Protein AF-A0A3E1NQJ0-F1 (afdb_monomer)

Radius of gyration: 24.76 Å; Cα contacts (8 Å, |Δi|>4): 27; chains: 1; bounding box: 59×54×62 Å

pLDDT: mean 77.78, std 12.23, range [44.41, 93.25]

Foldseek 3Di:
DVVVVVVVVVVVVVVVVPPDDDDDDQDLVVLLVVLVPDDPVRLVVLLVVLVVVVVVLVPDDCPPPDPVVVVVSVRVNVNSVSNNCSSVVPDDDCDVVNVVVVVVVVVVVD

Mean predicted aligned error: 13.76 Å

Sequence (110 aa):
MKQKIFLPFLALFLCCASLTVQAARVDTKAIEAKVAGMTQEEKQARSEEIKARIEAIKSMDKSQLTSEERSALKYEVKSMKKEAKAIGGGGIYISLAGILIIILVLILIL

Nearest PDB structures (foldseek):
  3jag-assembly1_h  TM=6.215E-01  e=4.176E+00  Oryctolagus cuniculus
  7zx8-assembly1_c  TM=5.200E-01  e=1.690E+00  Homo sapiens
  5xy3-assembly1_h  TM=6.598E-01  e=5.316E+00  Trichomonas vaginalis
  8iuh-assembly1_4  TM=4.832E-01  e=2.285E+00  Homo sapiens

Structure (mmCIF, N/CA/C/O backbone):
data_AF-A0A3E1NQJ0-F1
#
_entry.id   AF-A0A3E1NQJ0-F1
#
loop_
_atom_site.group_PDB
_atom_site.id
_atom_site.type_symbol
_atom_site.label_atom_id
_atom_site.label_alt_id
_atom_site.label_comp_id
_atom_site.label_asym_id
_atom_site.label_entity_id
_atom_site.label_seq_id
_atom_site.pdbx_PDB_ins_code
_atom_site.Cartn_x
_atom_site.Cartn_y
_atom_site.Cartn_z
_atom_site.occupancy
_atom_site.B_iso_or_equiv
_atom_site.auth_seq_id
_atom_site.auth_comp_id
_atom_site.auth_asym_id
_atom_site.auth_atom_id
_atom_site.pdbx_PDB_model_num
ATOM 1 N N . MET A 1 1 ? 30.165 37.797 -35.593 1.00 49.84 1 MET A N 1
ATOM 2 C CA . MET A 1 1 ? 28.791 38.117 -35.122 1.00 49.84 1 MET A CA 1
ATOM 3 C C . MET A 1 1 ? 27.918 36.890 -34.803 1.00 49.84 1 MET A C 1
ATOM 5 O O . MET A 1 1 ? 26.949 37.051 -34.079 1.00 49.84 1 MET A O 1
ATOM 9 N N . LYS A 1 2 ? 28.270 35.666 -35.240 1.00 52.22 2 LYS A N 1
ATOM 10 C CA . LYS A 1 2 ? 27.476 34.433 -35.016 1.00 52.22 2 LYS A CA 1
ATOM 11 C C . LYS A 1 2 ? 27.376 33.975 -33.545 1.00 52.22 2 LYS A C 1
ATOM 13 O O . LYS A 1 2 ? 26.412 33.331 -33.163 1.00 52.22 2 LYS A O 1
ATOM 18 N N . GLN A 1 3 ? 28.337 34.371 -32.709 1.00 57.94 3 GLN A N 1
ATOM 19 C CA . GLN A 1 3 ? 28.403 34.014 -31.282 1.00 57.94 3 GLN A CA 1
ATOM 20 C C . GLN A 1 3 ? 27.356 34.751 -30.421 1.00 57.94 3 GLN A C 1
ATOM 22 O O . GLN A 1 3 ? 26.911 34.229 -29.407 1.00 57.94 3 GLN A O 1
ATOM 27 N N . LYS A 1 4 ? 26.909 35.946 -30.841 1.00 57.97 4 LYS A N 1
ATOM 28 C CA . LYS A 1 4 ? 25.951 36.765 -30.071 1.00 57.97 4 LYS A CA 1
ATOM 29 C C . LYS A 1 4 ? 24.503 36.266 -30.184 1.00 57.97 4 LYS A C 1
ATOM 31 O O . LYS A 1 4 ? 23.709 36.535 -29.295 1.00 57.97 4 LYS A O 1
ATOM 36 N N . ILE A 1 5 ? 24.185 35.515 -31.244 1.00 65.62 5 ILE A N 1
ATOM 37 C CA . ILE A 1 5 ? 22.875 34.865 -31.451 1.00 65.62 5 ILE A CA 1
ATOM 38 C C . ILE A 1 5 ? 22.810 33.520 -30.707 1.00 65.62 5 ILE A C 1
ATOM 40 O O . ILE A 1 5 ? 21.742 33.091 -30.285 1.00 65.62 5 ILE A O 1
ATOM 44 N N . PHE A 1 6 ? 23.961 32.880 -30.482 1.00 65.00 6 PHE A N 1
ATOM 45 C CA . PHE A 1 6 ? 24.049 31.619 -29.743 1.00 65.00 6 PHE A CA 1
ATOM 46 C C . PHE A 1 6 ? 23.823 31.802 -28.235 1.00 65.00 6 PHE A C 1
ATOM 48 O O . PHE A 1 6 ? 23.289 30.914 -27.581 1.00 65.00 6 PHE A O 1
ATOM 55 N N . LEU A 1 7 ? 24.184 32.970 -27.691 1.00 70.06 7 LEU A N 1
ATOM 56 C CA . LEU A 1 7 ? 24.051 33.287 -26.268 1.00 70.06 7 LEU A CA 1
ATOM 57 C C . LEU A 1 7 ? 22.594 33.227 -25.747 1.00 70.06 7 LEU A C 1
ATOM 59 O O . LEU A 1 7 ? 22.374 32.557 -24.738 1.00 70.06 7 LEU A O 1
ATOM 63 N N . PRO A 1 8 ? 21.583 33.841 -26.404 1.00 74.00 8 PRO A N 1
ATOM 64 C CA . PRO A 1 8 ? 20.192 33.715 -25.960 1.00 74.00 8 PRO A CA 1
ATOM 65 C C . PRO A 1 8 ? 19.627 32.301 -26.162 1.00 74.00 8 PRO A C 1
ATOM 67 O O . PRO A 1 8 ? 18.835 31.843 -25.344 1.00 74.00 8 PRO A O 1
ATOM 70 N N . PHE A 1 9 ? 20.065 31.576 -27.198 1.00 72.50 9 PHE A N 1
ATOM 71 C CA . PHE A 1 9 ? 19.663 30.182 -27.425 1.00 72.50 9 PHE A CA 1
ATOM 72 C C . PHE A 1 9 ? 20.222 29.226 -26.361 1.00 72.50 9 PHE A C 1
ATOM 74 O O . PHE A 1 9 ? 19.508 28.345 -25.887 1.00 72.50 9 PHE A O 1
ATOM 81 N N . LEU A 1 10 ? 21.472 29.428 -25.939 1.00 73.81 10 LEU A N 1
ATOM 82 C CA . LEU A 1 10 ? 22.091 28.664 -24.857 1.00 73.81 10 LEU A CA 1
ATOM 83 C C . LEU A 1 10 ? 21.435 28.971 -23.504 1.00 73.81 10 LEU A C 1
ATOM 85 O O . LEU A 1 10 ? 21.203 28.056 -22.719 1.00 73.81 10 LEU A O 1
ATOM 89 N N . ALA A 1 11 ? 21.087 30.237 -23.249 1.00 72.12 11 ALA A N 1
ATOM 90 C CA . ALA A 1 11 ? 20.370 30.637 -22.039 1.00 72.12 11 ALA A CA 1
ATOM 91 C C . ALA A 1 11 ? 18.960 30.023 -21.965 1.00 72.12 11 ALA A C 1
ATOM 93 O O . ALA A 1 11 ? 18.544 29.566 -20.901 1.00 72.12 11 ALA A O 1
ATOM 94 N N . LEU A 1 12 ? 18.249 29.947 -23.097 1.00 73.69 12 LEU A N 1
ATOM 95 C CA . LEU A 1 12 ? 16.939 29.297 -23.177 1.00 73.69 12 LEU A CA 1
ATOM 96 C C . LEU A 1 12 ? 17.039 27.779 -22.946 1.00 73.69 12 LEU A C 1
ATOM 98 O O . LEU A 1 12 ? 16.231 27.217 -22.210 1.00 73.69 12 LEU A O 1
ATOM 102 N N . PHE A 1 13 ? 18.066 27.126 -23.499 1.00 70.38 13 PHE A N 1
ATOM 103 C CA . PHE A 1 13 ? 18.327 25.698 -23.284 1.00 70.38 13 PHE A CA 1
ATOM 104 C C . PHE A 1 13 ? 18.682 25.375 -21.822 1.00 70.38 13 PHE A C 1
ATOM 106 O O . PHE A 1 13 ? 18.229 24.367 -21.281 1.00 70.38 13 PHE A O 1
ATOM 113 N N . LEU A 1 14 ? 19.427 26.258 -21.146 1.00 72.12 14 LEU A N 1
ATOM 114 C CA . LEU A 1 14 ? 19.774 26.096 -19.730 1.00 72.12 14 LEU A CA 1
ATOM 115 C C . LEU A 1 14 ? 18.552 26.218 -18.799 1.00 72.12 14 LEU A C 1
ATOM 117 O O . LEU A 1 14 ? 18.529 25.607 -17.734 1.00 72.12 14 LEU A O 1
ATOM 121 N N . CYS A 1 15 ? 17.528 26.979 -19.198 1.00 67.38 15 CYS A N 1
ATOM 122 C CA . CYS A 1 15 ? 16.323 27.207 -18.396 1.00 67.38 15 CYS A CA 1
ATOM 123 C C . CYS A 1 15 ? 15.362 26.001 -18.397 1.00 67.38 15 CYS A C 1
ATOM 125 O O . CYS A 1 15 ? 14.650 25.781 -17.423 1.00 67.38 15 CYS A O 1
ATOM 127 N N . CYS A 1 16 ? 15.376 25.173 -19.448 1.00 64.19 16 CYS A N 1
ATOM 128 C CA . CYS A 1 16 ? 14.579 23.941 -19.500 1.00 64.19 16 CYS A CA 1
ATOM 129 C C . CYS A 1 16 ? 15.221 22.757 -18.751 1.00 64.19 16 CYS A C 1
ATOM 131 O O . CYS A 1 16 ? 14.529 21.790 -18.440 1.00 64.19 16 CYS A O 1
ATOM 133 N N . ALA A 1 17 ? 16.519 22.820 -18.439 1.00 63.09 17 ALA A N 1
ATOM 134 C CA . ALA A 1 17 ? 17.253 21.722 -17.803 1.00 63.09 17 ALA A CA 1
ATOM 135 C C . ALA A 1 17 ? 17.025 21.604 -16.280 1.00 63.09 17 ALA A C 1
ATOM 137 O O . ALA A 1 17 ? 17.456 20.628 -15.670 1.00 63.09 17 ALA A O 1
ATOM 138 N N . SER A 1 18 ? 16.358 22.575 -15.650 1.00 59.69 18 SER A N 1
ATOM 139 C CA . SER A 1 18 ? 16.162 22.636 -14.193 1.00 59.69 18 SER A CA 1
ATOM 140 C C . SER A 1 18 ? 14.817 22.090 -13.703 1.00 59.69 18 SER A C 1
ATOM 142 O O . SER A 1 18 ? 14.533 22.171 -12.508 1.00 59.69 18 SER A O 1
ATOM 144 N N . LEU A 1 19 ? 13.995 21.496 -14.577 1.00 63.59 19 LEU A N 1
ATOM 145 C CA . LEU A 1 19 ? 12.768 20.812 -14.160 1.00 63.59 19 LEU A CA 1
ATOM 146 C C 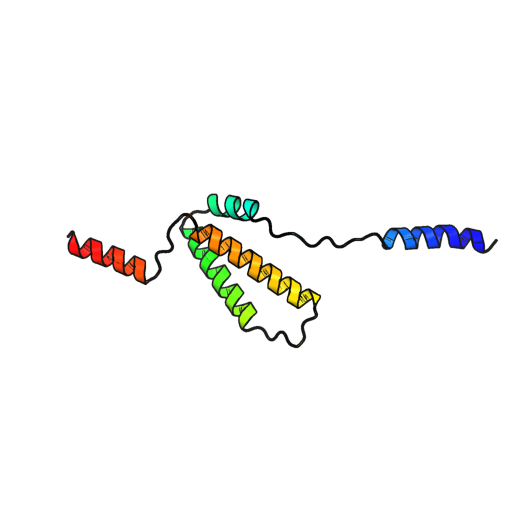. LEU A 1 19 ? 13.114 19.487 -13.467 1.00 63.59 19 LEU A C 1
ATOM 148 O O . LEU A 1 19 ? 13.118 18.415 -14.071 1.00 63.59 19 LEU A O 1
ATOM 152 N N . THR A 1 20 ? 13.416 19.557 -12.174 1.00 63.75 20 THR A N 1
ATOM 153 C CA . THR A 1 20 ? 13.535 18.378 -11.323 1.00 63.75 20 THR A CA 1
ATOM 154 C C . THR A 1 20 ? 12.136 17.859 -10.992 1.00 63.75 20 THR A C 1
ATOM 156 O O . THR A 1 20 ? 11.333 18.512 -10.328 1.00 63.75 20 THR A O 1
ATOM 159 N N . VAL A 1 21 ? 11.818 16.654 -11.470 1.00 64.62 21 VAL A N 1
ATOM 160 C CA . VAL A 1 21 ? 10.594 15.948 -11.077 1.00 64.62 21 VAL A CA 1
ATOM 161 C C . VAL A 1 21 ? 10.777 15.450 -9.644 1.00 64.62 21 VAL A C 1
ATOM 163 O O . VAL A 1 21 ? 11.447 14.451 -9.386 1.00 64.62 21 VAL A O 1
ATOM 166 N N . GLN A 1 22 ? 10.199 16.173 -8.687 1.00 62.81 22 GLN A N 1
ATOM 167 C CA . GLN A 1 22 ? 10.172 15.767 -7.286 1.00 62.81 22 GLN A CA 1
ATOM 168 C C . GLN A 1 22 ? 9.070 14.714 -7.093 1.00 62.81 22 GLN A C 1
ATOM 170 O O . GLN A 1 22 ? 7.881 15.016 -7.186 1.00 62.81 22 GLN A O 1
ATOM 175 N N . ALA A 1 23 ? 9.449 13.471 -6.797 1.00 59.03 23 ALA A N 1
ATOM 176 C CA . ALA A 1 23 ? 8.479 12.433 -6.458 1.00 59.03 23 ALA A CA 1
ATOM 177 C C . ALA A 1 23 ? 7.759 12.768 -5.137 1.00 59.03 23 ALA A C 1
ATOM 179 O O . ALA A 1 23 ? 8.399 13.064 -4.121 1.00 59.03 23 ALA A O 1
ATOM 180 N N . ALA A 1 24 ? 6.425 12.689 -5.139 1.00 63.75 24 ALA A N 1
ATOM 181 C CA . ALA A 1 24 ? 5.610 12.874 -3.944 1.00 63.75 24 ALA A CA 1
ATOM 182 C C . ALA A 1 24 ? 5.977 11.825 -2.877 1.00 63.75 24 ALA A C 1
ATOM 184 O O . ALA A 1 24 ? 5.959 10.616 -3.123 1.00 63.75 24 ALA A O 1
ATOM 185 N N . ARG A 1 25 ? 6.333 12.283 -1.672 1.00 71.25 25 ARG A N 1
ATOM 186 C CA . ARG A 1 25 ? 6.641 11.399 -0.542 1.00 71.25 25 ARG A CA 1
ATOM 187 C C . ARG A 1 25 ? 5.350 10.984 0.158 1.00 71.25 25 ARG A C 1
ATOM 189 O O . ARG A 1 25 ? 4.475 11.806 0.395 1.00 71.25 25 ARG A O 1
ATOM 196 N N . VAL A 1 26 ? 5.259 9.707 0.532 1.00 74.44 26 VAL A N 1
ATOM 197 C CA . VAL A 1 26 ? 4.122 9.175 1.299 1.00 74.44 26 VAL A CA 1
ATOM 198 C C . VAL A 1 26 ? 4.196 9.669 2.747 1.00 74.44 26 VAL A C 1
ATOM 200 O O . VAL A 1 26 ? 4.919 9.076 3.559 1.00 74.44 26 VAL A O 1
ATOM 203 N N . ASP A 1 27 ? 3.435 10.717 3.059 1.00 85.06 27 ASP A N 1
ATOM 204 C CA . ASP A 1 27 ? 3.328 11.305 4.396 1.00 85.06 27 ASP A CA 1
ATOM 205 C C . ASP A 1 27 ? 2.370 10.499 5.286 1.00 85.06 27 ASP A C 1
ATOM 207 O O . ASP A 1 27 ? 1.160 10.454 5.072 1.00 85.06 27 ASP A O 1
ATOM 211 N N . THR A 1 28 ? 2.929 9.826 6.292 1.00 81.62 28 THR A N 1
ATOM 212 C CA . THR A 1 28 ? 2.154 8.986 7.212 1.00 81.62 28 THR A CA 1
ATOM 213 C C . THR A 1 28 ? 1.227 9.816 8.107 1.00 81.62 28 THR A C 1
ATOM 215 O O . THR A 1 28 ? 0.113 9.378 8.370 1.00 81.62 28 THR A O 1
ATOM 218 N N . LYS A 1 29 ? 1.640 11.018 8.537 1.00 84.50 29 LYS A N 1
ATOM 219 C CA . LYS A 1 29 ? 0.835 11.842 9.455 1.00 84.50 29 LYS A CA 1
ATOM 220 C C . LYS A 1 29 ? -0.407 12.393 8.761 1.00 84.50 29 LYS A C 1
ATOM 222 O O . LYS A 1 29 ? -1.485 12.413 9.345 1.00 84.50 29 LYS A O 1
ATOM 227 N N . ALA A 1 30 ? -0.263 12.787 7.497 1.00 84.38 30 ALA A N 1
ATOM 228 C CA . ALA A 1 30 ? -1.390 13.218 6.677 1.00 84.38 30 ALA A CA 1
ATOM 229 C C . ALA A 1 30 ? -2.415 12.085 6.471 1.00 84.38 30 ALA A C 1
ATOM 231 O O . ALA A 1 30 ? -3.620 12.318 6.539 1.00 84.38 30 ALA A O 1
ATOM 232 N N . ILE A 1 31 ? -1.941 10.848 6.268 1.00 82.94 31 ILE A N 1
ATOM 233 C CA . ILE A 1 31 ? -2.804 9.663 6.144 1.00 82.94 31 ILE A CA 1
ATOM 234 C C . ILE A 1 31 ? -3.561 9.400 7.450 1.00 82.94 31 ILE A C 1
ATOM 236 O O . ILE A 1 31 ? -4.767 9.175 7.419 1.00 82.94 31 ILE A O 1
ATOM 240 N N . GLU A 1 32 ? -2.884 9.456 8.595 1.00 83.56 32 GLU A N 1
ATOM 241 C CA . GLU A 1 32 ? -3.513 9.249 9.905 1.00 83.56 32 GLU A CA 1
ATOM 242 C C . GLU A 1 32 ? -4.573 10.315 10.209 1.00 83.56 32 GLU A C 1
ATOM 244 O O . GLU A 1 32 ? -5.674 9.968 10.628 1.00 83.56 32 GLU A O 1
ATOM 249 N N . ALA A 1 33 ? -4.296 11.590 9.916 1.00 84.38 33 ALA A N 1
ATOM 250 C CA . ALA A 1 33 ? -5.267 12.673 10.077 1.00 84.38 33 ALA A CA 1
ATOM 251 C C . ALA A 1 33 ? -6.506 12.488 9.182 1.00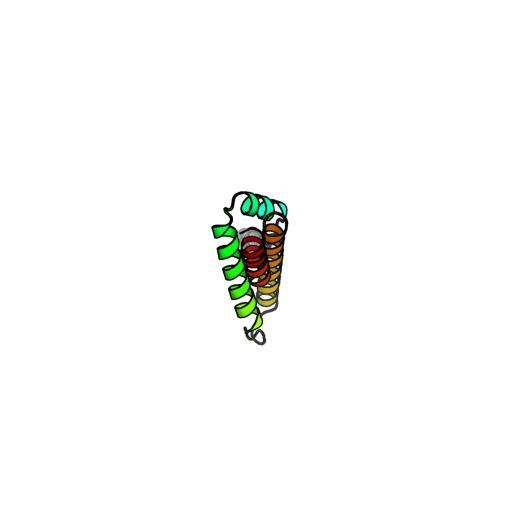 84.38 33 ALA A C 1
ATOM 253 O O . ALA A 1 33 ? -7.633 12.653 9.644 1.00 84.38 33 ALA A O 1
ATOM 254 N N . LYS A 1 34 ? -6.308 12.084 7.918 1.00 83.94 34 LYS A N 1
ATOM 255 C CA . LYS A 1 34 ? -7.405 11.768 6.988 1.00 83.94 34 LYS A CA 1
ATOM 256 C C . LYS A 1 34 ? -8.276 10.629 7.525 1.00 83.94 34 LYS A C 1
ATOM 258 O O . LYS A 1 34 ? -9.496 10.731 7.509 1.00 83.94 34 LYS A O 1
ATOM 263 N N . VAL A 1 35 ? -7.654 9.553 8.004 1.00 83.19 35 VAL A N 1
ATOM 264 C CA . VAL A 1 35 ? -8.366 8.373 8.516 1.00 83.19 35 VAL A CA 1
ATOM 265 C C . VAL A 1 35 ? -9.067 8.654 9.849 1.00 83.19 35 VAL A C 1
ATOM 267 O O . VAL A 1 35 ? -10.133 8.097 10.108 1.00 83.19 35 VAL A O 1
ATOM 270 N N . ALA A 1 36 ? -8.510 9.527 10.689 1.00 82.50 36 ALA A N 1
ATOM 271 C CA . ALA A 1 36 ? -9.132 9.926 11.949 1.00 82.50 36 ALA A CA 1
ATOM 272 C C . ALA A 1 36 ? -10.484 10.631 11.742 1.00 82.50 36 ALA A C 1
ATOM 274 O O . ALA A 1 36 ? -11.382 10.454 12.560 1.00 82.50 36 ALA A O 1
ATOM 275 N N . GLY A 1 37 ? -10.644 11.372 10.640 1.00 82.31 37 GLY A N 1
ATOM 276 C CA . GLY A 1 37 ? -11.895 12.049 10.287 1.00 82.31 37 GLY A CA 1
ATOM 277 C C . GLY A 1 37 ? -12.968 11.160 9.647 1.00 82.31 37 GLY A C 1
ATOM 278 O O . GLY A 1 37 ? -14.069 11.644 9.415 1.00 82.31 37 GLY A O 1
ATOM 279 N N . MET A 1 38 ? -12.671 9.890 9.350 1.00 83.19 38 MET A N 1
ATOM 280 C CA . MET A 1 38 ? -13.614 8.977 8.692 1.00 83.19 38 MET A CA 1
ATOM 281 C C . MET A 1 38 ? -14.541 8.274 9.689 1.00 83.19 38 MET A C 1
ATOM 283 O O . MET A 1 38 ? -14.106 7.794 10.745 1.00 83.19 38 MET A O 1
ATOM 287 N N . THR A 1 39 ? -15.802 8.118 9.293 1.00 85.31 39 THR A N 1
ATOM 288 C CA . THR A 1 39 ? -16.779 7.235 9.942 1.00 85.31 39 THR A CA 1
ATOM 289 C C . THR A 1 39 ? -16.395 5.757 9.785 1.00 85.31 39 THR A C 1
ATOM 291 O O . THR A 1 39 ? -15.506 5.390 9.012 1.00 85.31 39 THR A O 1
ATOM 294 N N . GLN A 1 40 ? -17.052 4.872 10.538 1.00 77.94 40 GLN A N 1
ATOM 295 C CA . GLN A 1 40 ? -16.781 3.432 10.469 1.00 77.94 40 GLN A CA 1
ATOM 296 C C . GLN A 1 40 ? -17.183 2.823 9.114 1.00 77.94 40 GLN A C 1
ATOM 298 O O . GLN A 1 40 ? -16.469 1.968 8.592 1.00 77.94 40 GLN A O 1
ATOM 303 N N . GLU A 1 41 ? -18.274 3.304 8.518 1.00 79.38 41 GLU A N 1
ATOM 304 C CA . GLU A 1 41 ? -18.743 2.877 7.195 1.00 79.38 41 GLU A CA 1
ATOM 305 C C . GLU A 1 41 ? -17.758 3.290 6.095 1.00 79.38 41 GLU A C 1
ATOM 307 O O . GLU A 1 41 ? -17.364 2.469 5.268 1.00 79.38 41 GLU A O 1
ATOM 312 N N . GLU A 1 42 ? -17.260 4.529 6.140 1.00 84.25 42 GLU A N 1
ATOM 313 C CA . GLU A 1 42 ? -16.241 5.013 5.200 1.00 84.25 42 GLU A CA 1
ATOM 314 C C . GLU A 1 42 ? -14.920 4.254 5.345 1.00 84.25 42 GLU A C 1
ATOM 316 O O . GLU A 1 42 ? -14.274 3.931 4.348 1.00 84.25 42 GLU A O 1
ATOM 321 N N . LYS A 1 43 ? -14.523 3.917 6.578 1.00 83.88 43 LYS A N 1
ATOM 322 C CA . LYS A 1 43 ? -13.339 3.086 6.842 1.00 83.88 43 LYS A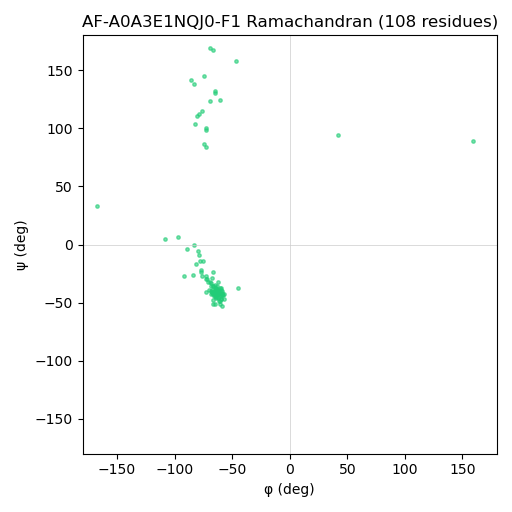 CA 1
ATOM 323 C C . LYS A 1 43 ? -13.479 1.693 6.232 1.00 83.88 43 LYS A C 1
ATOM 325 O O . LYS A 1 43 ? -12.517 1.190 5.649 1.00 83.88 43 LYS A O 1
ATOM 330 N N . GLN A 1 44 ? -14.662 1.089 6.339 1.00 80.44 44 GLN A N 1
ATOM 331 C CA . GLN A 1 44 ? -14.948 -0.221 5.761 1.00 80.44 44 GLN A CA 1
ATOM 332 C C . GLN A 1 44 ? -14.926 -0.169 4.228 1.00 80.44 44 GLN A C 1
ATOM 334 O O . GLN A 1 44 ? -14.179 -0.929 3.610 1.00 80.44 44 GLN A O 1
ATOM 339 N N . ALA A 1 45 ? -15.650 0.777 3.623 1.00 85.19 45 ALA A N 1
ATOM 340 C CA . ALA A 1 45 ? -15.665 0.972 2.174 1.00 85.19 45 ALA A CA 1
ATOM 341 C C . ALA A 1 45 ? -14.251 1.232 1.626 1.00 85.19 45 ALA A C 1
ATOM 343 O O . ALA A 1 45 ? -13.825 0.626 0.640 1.00 85.19 45 ALA A O 1
ATOM 344 N N . ARG A 1 46 ? -13.463 2.063 2.324 1.00 88.12 46 ARG A N 1
ATOM 345 C CA . ARG A 1 46 ? -12.075 2.346 1.944 1.00 88.12 46 ARG A CA 1
ATOM 346 C C . ARG A 1 46 ? -11.177 1.112 2.039 1.00 88.12 46 ARG A C 1
ATOM 348 O O . ARG A 1 46 ? -10.271 0.950 1.225 1.00 88.12 46 ARG A O 1
ATOM 355 N N . SER A 1 47 ? -11.417 0.227 3.005 1.00 86.00 47 SER A N 1
ATOM 356 C CA . SER A 1 47 ? -10.706 -1.052 3.113 1.00 86.00 47 SER A CA 1
ATOM 357 C C . SER A 1 47 ? -10.931 -1.954 1.913 1.00 86.00 47 SER A C 1
ATOM 359 O O . SER A 1 47 ? -9.994 -2.566 1.401 1.00 86.00 47 SER A O 1
ATOM 361 N N . GLU A 1 48 ? -12.186 -2.057 1.486 1.00 85.94 48 GLU A N 1
ATOM 362 C CA . GLU A 1 48 ? -12.596 -2.903 0.372 1.00 85.94 48 GLU A CA 1
ATOM 363 C C . GLU A 1 48 ? -12.012 -2.381 -0.939 1.00 85.94 48 GLU A C 1
ATOM 365 O O . GLU A 1 48 ? -11.435 -3.156 -1.701 1.00 85.94 48 GLU A O 1
ATOM 370 N N . GLU A 1 49 ? -12.024 -1.062 -1.137 1.00 88.62 49 GLU A N 1
ATOM 371 C CA . GLU A 1 49 ? -11.362 -0.410 -2.268 1.00 88.62 49 GLU A CA 1
ATOM 372 C C . GLU A 1 49 ? -9.850 -0.693 -2.287 1.00 88.62 49 GLU A C 1
ATOM 374 O O . GLU A 1 49 ? -9.295 -1.087 -3.316 1.00 88.62 49 GLU A O 1
ATOM 379 N N . ILE A 1 50 ? -9.176 -0.556 -1.136 1.00 89.62 50 ILE A N 1
ATOM 380 C CA . ILE A 1 50 ? -7.744 -0.859 -1.008 1.00 89.62 50 ILE A CA 1
ATOM 381 C C . ILE A 1 50 ? -7.466 -2.325 -1.357 1.00 89.62 50 ILE A C 1
ATOM 383 O O . ILE A 1 50 ? -6.511 -2.611 -2.084 1.00 89.62 50 ILE A O 1
ATOM 387 N N . LYS A 1 51 ? -8.285 -3.263 -0.863 1.00 86.69 51 LYS A N 1
ATOM 388 C CA . LYS A 1 51 ? -8.144 -4.693 -1.177 1.00 86.69 51 LYS A CA 1
ATOM 389 C C . LYS A 1 51 ? -8.293 -4.942 -2.675 1.00 86.69 51 LYS A C 1
ATOM 391 O O . LYS A 1 51 ? -7.387 -5.523 -3.270 1.00 86.69 51 LYS A O 1
ATOM 396 N N . ALA A 1 52 ? -9.363 -4.435 -3.286 1.00 89.19 52 ALA A N 1
ATOM 397 C CA . ALA A 1 52 ? -9.628 -4.601 -4.712 1.00 89.19 52 ALA A CA 1
ATOM 398 C C . ALA A 1 52 ? -8.487 -4.038 -5.575 1.00 89.19 52 ALA A C 1
ATOM 400 O O . ALA A 1 52 ? -8.020 -4.687 -6.514 1.00 89.19 52 ALA A O 1
ATOM 401 N N . ARG A 1 53 ? -7.963 -2.855 -5.227 1.00 92.50 53 ARG A N 1
ATOM 402 C CA . ARG A 1 53 ? -6.849 -2.245 -5.962 1.00 92.50 53 ARG A CA 1
ATOM 403 C C . ARG A 1 53 ? -5.545 -3.027 -5.799 1.00 92.50 53 ARG A C 1
ATOM 405 O O . ARG A 1 53 ? -4.818 -3.201 -6.777 1.00 92.50 53 ARG A O 1
ATOM 412 N N . ILE A 1 54 ? -5.245 -3.523 -4.598 1.00 89.56 54 ILE A N 1
ATOM 413 C CA . ILE A 1 54 ? -4.069 -4.374 -4.361 1.00 89.56 54 ILE A CA 1
ATOM 414 C C . ILE A 1 54 ? -4.167 -5.671 -5.168 1.00 89.56 54 ILE A C 1
ATOM 416 O O . ILE A 1 54 ? -3.171 -6.083 -5.765 1.00 89.56 54 ILE A O 1
ATOM 420 N N . GLU A 1 55 ? -5.338 -6.302 -5.214 1.00 88.69 55 GLU A N 1
ATOM 421 C CA . GLU A 1 55 ? -5.563 -7.510 -6.009 1.00 88.69 55 GLU A CA 1
ATOM 422 C C . GLU A 1 55 ? -5.375 -7.243 -7.502 1.00 88.69 55 GLU A C 1
ATOM 424 O O . GLU A 1 55 ? -4.608 -7.962 -8.143 1.00 88.69 55 GLU A O 1
ATOM 429 N N . ALA A 1 56 ? -5.946 -6.155 -8.026 1.00 86.94 56 ALA A N 1
ATOM 430 C CA . ALA A 1 56 ? -5.746 -5.737 -9.412 1.00 86.94 56 ALA A CA 1
ATOM 431 C C . ALA A 1 56 ? -4.262 -5.492 -9.753 1.00 86.94 56 ALA A C 1
ATOM 433 O O . ALA A 1 56 ? -3.770 -5.939 -10.790 1.00 86.94 56 ALA A O 1
ATOM 434 N N . ILE A 1 57 ? -3.502 -4.825 -8.873 1.00 89.12 57 ILE A N 1
ATOM 435 C CA . ILE A 1 57 ? -2.055 -4.626 -9.075 1.00 89.12 57 ILE A CA 1
ATOM 436 C C . ILE A 1 57 ? -1.307 -5.962 -8.996 1.00 89.12 57 ILE A C 1
ATOM 438 O O . ILE A 1 57 ? -0.325 -6.174 -9.714 1.00 89.12 57 ILE A O 1
ATOM 442 N N . LYS A 1 58 ? -1.734 -6.882 -8.127 1.00 86.75 58 LYS A N 1
ATOM 443 C CA . LYS A 1 58 ? -1.118 -8.205 -7.985 1.00 86.75 58 LYS A CA 1
ATOM 444 C C . LYS A 1 58 ? -1.321 -9.050 -9.244 1.00 86.75 58 LYS A C 1
ATOM 446 O O . LYS A 1 58 ? -0.350 -9.662 -9.681 1.00 86.75 58 LYS A O 1
ATOM 451 N N . SER A 1 59 ? -2.520 -9.035 -9.827 1.00 92.50 59 SER A N 1
ATOM 452 C CA . SER A 1 59 ? -2.869 -9.792 -11.038 1.00 92.50 59 SER A CA 1
ATOM 453 C C . SER A 1 59 ? -2.359 -9.166 -12.339 1.00 92.50 59 SER A C 1
ATOM 455 O O . SER A 1 59 ? -2.365 -9.828 -13.371 1.00 92.50 59 SER A O 1
ATOM 457 N N . MET A 1 60 ? -1.918 -7.908 -12.312 1.00 89.56 60 MET A N 1
ATOM 458 C CA . MET A 1 60 ? -1.356 -7.225 -13.477 1.00 89.56 60 MET A CA 1
ATOM 459 C C . MET A 1 60 ? -0.047 -7.876 -13.944 1.00 89.56 60 MET A C 1
ATOM 461 O O . MET A 1 60 ? 0.875 -8.061 -13.134 1.00 89.56 60 MET A O 1
ATOM 465 N N . ASP A 1 61 ? 0.059 -8.134 -15.252 1.00 93.25 61 ASP A N 1
ATOM 466 C CA . ASP A 1 61 ? 1.331 -8.450 -15.902 1.00 93.25 61 ASP A CA 1
ATOM 467 C C . ASP A 1 61 ? 2.228 -7.203 -15.934 1.00 93.25 61 ASP A C 1
ATOM 469 O O . ASP A 1 61 ? 1.848 -6.144 -16.428 1.00 93.25 61 ASP A O 1
ATOM 473 N N . LYS A 1 62 ? 3.428 -7.328 -15.363 1.00 89.94 62 LYS A N 1
ATOM 474 C CA . LYS A 1 62 ? 4.399 -6.234 -15.191 1.00 89.94 62 LYS A CA 1
ATOM 475 C C . LYS A 1 62 ? 5.607 -6.374 -16.117 1.00 89.94 62 LYS A C 1
ATOM 477 O O . LYS A 1 62 ? 6.564 -5.605 -15.974 1.00 89.94 62 LYS A O 1
ATOM 482 N N . SER A 1 63 ? 5.591 -7.368 -17.007 1.00 91.38 63 SER A N 1
ATOM 483 C CA . SER A 1 63 ? 6.695 -7.691 -17.915 1.00 91.38 63 SER A CA 1
ATOM 484 C C . SER A 1 63 ? 7.042 -6.519 -18.837 1.00 91.38 63 SER A C 1
ATOM 486 O O . SER A 1 63 ? 8.217 -6.211 -19.017 1.00 91.38 63 SER A O 1
ATOM 488 N N . GLN A 1 64 ? 6.020 -5.805 -19.317 1.00 92.69 64 GLN A N 1
ATOM 489 C CA . GLN A 1 64 ? 6.147 -4.675 -20.243 1.00 92.69 64 GLN A CA 1
ATOM 490 C C . GLN A 1 64 ? 6.330 -3.313 -19.557 1.00 92.69 64 GLN A C 1
ATOM 492 O O . GLN A 1 64 ? 6.507 -2.307 -20.236 1.00 92.69 64 GLN A O 1
ATOM 497 N N . LEU A 1 65 ? 6.282 -3.253 -18.223 1.00 91.81 65 LEU A N 1
ATOM 498 C CA . LEU A 1 65 ? 6.405 -1.982 -17.511 1.00 91.81 65 LEU A CA 1
ATOM 499 C C . LEU A 1 65 ? 7.850 -1.477 -17.505 1.00 91.81 65 LEU A C 1
ATOM 501 O O . LEU A 1 65 ? 8.809 -2.242 -17.355 1.00 91.81 65 LEU A O 1
ATOM 505 N N . THR A 1 66 ? 8.000 -0.163 -17.573 1.00 90.62 66 THR A N 1
ATOM 506 C CA . THR A 1 66 ? 9.261 0.539 -17.323 1.00 90.62 66 THR A CA 1
ATOM 507 C C .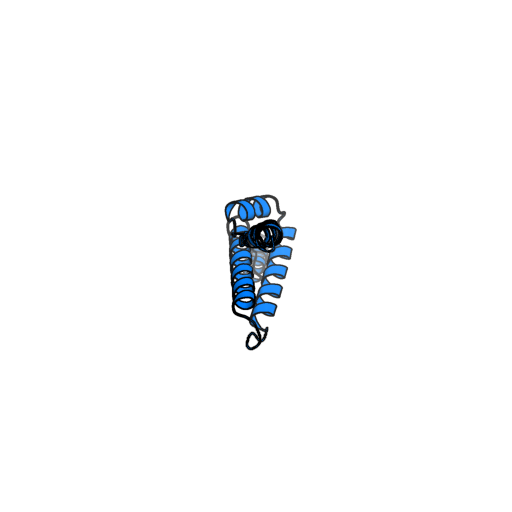 THR A 1 66 ? 9.659 0.464 -15.842 1.00 90.62 66 THR A C 1
ATOM 509 O O . THR A 1 66 ? 8.905 0.016 -14.966 1.00 90.62 66 THR A O 1
ATOM 512 N N . SER A 1 67 ? 10.893 0.863 -15.525 1.00 88.31 67 SER A N 1
ATOM 513 C CA . SER A 1 67 ? 11.369 0.898 -14.135 1.00 88.31 67 SER A CA 1
ATOM 514 C C . SER A 1 67 ? 10.571 1.901 -13.296 1.00 88.31 67 SER A C 1
ATOM 516 O O . SER A 1 67 ? 10.236 1.646 -12.134 1.00 88.31 67 SER A O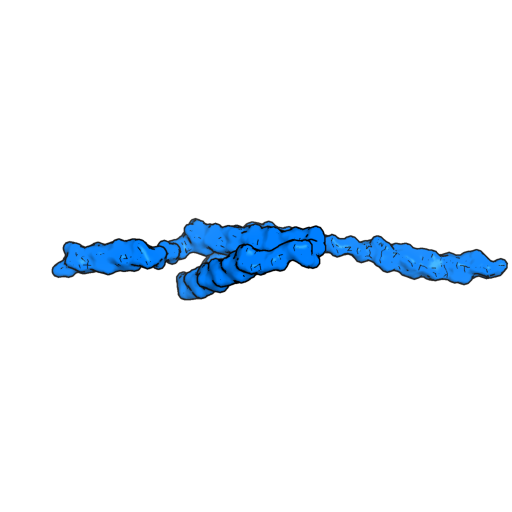 1
ATOM 518 N N . GLU A 1 68 ? 10.221 3.020 -13.917 1.00 84.56 68 GLU A N 1
ATOM 519 C CA . GLU A 1 68 ? 9.488 4.143 -13.356 1.00 84.56 68 GLU A CA 1
ATOM 520 C C . GLU A 1 68 ? 8.054 3.726 -13.023 1.00 84.56 68 GLU A C 1
ATOM 522 O O . GLU A 1 68 ? 7.611 3.905 -11.888 1.00 84.56 68 GLU A O 1
ATOM 527 N N . GLU A 1 69 ? 7.362 3.062 -13.951 1.00 83.50 69 GLU A N 1
ATOM 528 C CA . GLU A 1 69 ? 6.000 2.552 -13.742 1.00 83.50 69 GLU A CA 1
ATOM 529 C C . GLU A 1 69 ? 5.954 1.468 -12.661 1.00 83.50 69 GLU A C 1
ATOM 531 O O . GLU A 1 69 ? 5.103 1.498 -11.768 1.00 83.50 69 GLU A O 1
ATOM 536 N N . ARG A 1 70 ? 6.920 0.536 -12.659 1.00 86.44 70 ARG A N 1
ATOM 537 C CA . ARG A 1 70 ? 7.038 -0.451 -11.571 1.00 86.44 70 ARG A CA 1
ATOM 538 C C . ARG A 1 70 ? 7.276 0.218 -10.225 1.00 86.44 70 ARG A C 1
ATOM 540 O O . ARG A 1 70 ? 6.772 -0.258 -9.205 1.00 86.44 70 ARG A O 1
ATOM 547 N N . SER A 1 71 ? 8.057 1.291 -10.200 1.00 82.06 71 SER A N 1
ATOM 548 C CA . SER A 1 71 ? 8.319 2.052 -8.981 1.00 82.06 71 SER A CA 1
ATOM 549 C C . SER A 1 71 ? 7.064 2.785 -8.512 1.00 82.06 71 SER A C 1
ATOM 551 O O . SER A 1 71 ? 6.734 2.697 -7.330 1.00 82.06 71 SER A O 1
ATOM 553 N N . ALA A 1 72 ? 6.306 3.401 -9.420 1.00 84.81 72 ALA A N 1
ATOM 554 C CA . ALA A 1 72 ? 5.025 4.036 -9.120 1.00 84.81 72 ALA A CA 1
ATOM 555 C C . ALA A 1 72 ? 4.029 3.048 -8.487 1.00 84.81 72 ALA A C 1
ATOM 557 O O . ALA A 1 72 ? 3.496 3.332 -7.414 1.00 84.81 72 ALA A O 1
ATOM 558 N N . LEU A 1 73 ? 3.879 1.843 -9.052 1.00 90.31 73 LEU A N 1
ATOM 559 C CA . LEU A 1 73 ? 3.024 0.794 -8.475 1.00 90.31 73 LEU A CA 1
ATOM 560 C C . LEU A 1 73 ? 3.486 0.366 -7.072 1.00 90.31 73 LEU A C 1
ATOM 562 O O . LEU A 1 73 ? 2.667 0.146 -6.180 1.00 90.31 73 LEU A O 1
ATOM 566 N N . LYS A 1 74 ? 4.801 0.274 -6.832 1.00 88.81 74 LYS A N 1
ATOM 567 C CA . LYS A 1 74 ? 5.340 -0.016 -5.490 1.00 88.81 74 LYS A CA 1
ATOM 568 C C . LYS A 1 74 ? 5.007 1.096 -4.495 1.00 88.81 74 LYS A C 1
ATOM 570 O O . LYS A 1 74 ? 4.672 0.797 -3.346 1.00 88.81 74 LYS A O 1
ATOM 575 N N . TYR A 1 75 ? 5.106 2.360 -4.907 1.00 87.50 75 TYR A N 1
ATOM 576 C CA . TYR A 1 75 ? 4.735 3.497 -4.063 1.00 87.50 75 TYR A CA 1
ATOM 577 C C . TYR A 1 75 ? 3.239 3.509 -3.759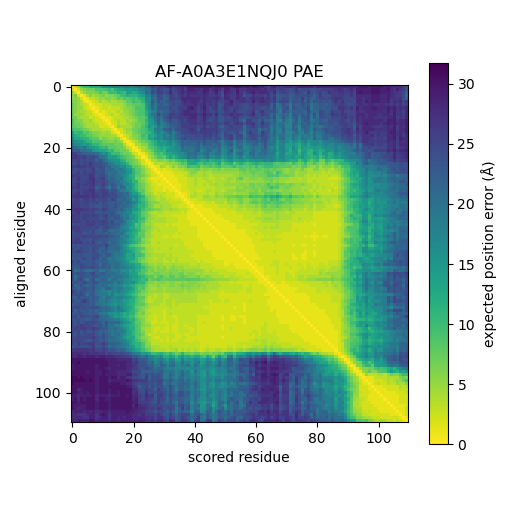 1.00 87.50 75 TYR A C 1
ATOM 579 O O . TYR A 1 75 ? 2.870 3.711 -2.601 1.00 87.50 75 TYR A O 1
ATOM 587 N N . GLU A 1 76 ? 2.401 3.216 -4.752 1.00 86.62 76 GLU A N 1
ATOM 588 C CA . GLU A 1 76 ? 0.952 3.110 -4.596 1.00 86.62 76 GLU A CA 1
ATOM 589 C C . GLU A 1 76 ? 0.589 2.035 -3.560 1.00 86.62 76 GLU A C 1
ATOM 591 O O . GLU A 1 76 ? -0.049 2.332 -2.549 1.00 86.62 76 GLU A O 1
ATOM 596 N N . VAL A 1 77 ? 1.104 0.810 -3.725 1.00 90.38 77 VAL A N 1
ATOM 597 C CA . VAL A 1 77 ? 0.884 -0.294 -2.774 1.00 90.38 77 VAL A CA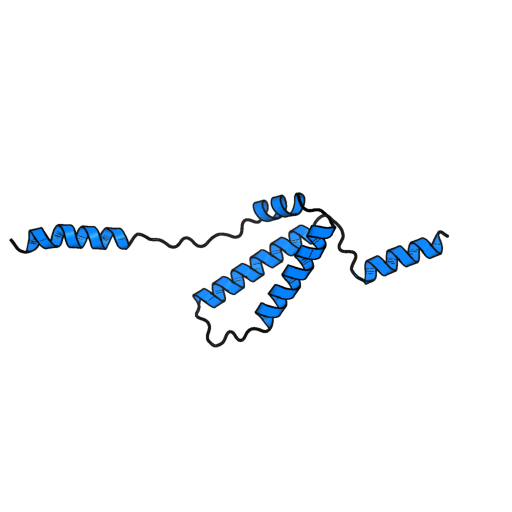 1
ATOM 5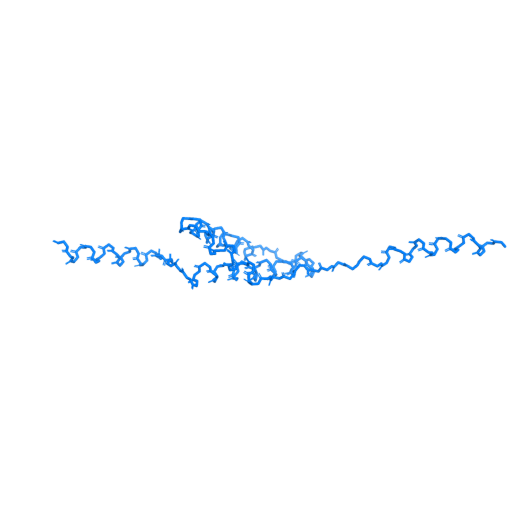98 C C . VAL A 1 77 ? 1.388 0.062 -1.373 1.00 90.38 77 VAL A C 1
ATOM 600 O O . VAL A 1 77 ? 0.723 -0.220 -0.374 1.00 90.38 77 VAL A O 1
ATOM 603 N N . LYS A 1 78 ? 2.555 0.709 -1.267 1.00 89.56 78 LYS A N 1
ATOM 604 C CA . LYS A 1 78 ? 3.109 1.138 0.025 1.00 89.56 78 LYS A CA 1
ATOM 605 C C . LYS A 1 78 ? 2.226 2.187 0.703 1.00 89.56 78 LYS A C 1
ATOM 607 O O . LYS A 1 78 ? 2.073 2.130 1.922 1.00 89.56 78 LYS A O 1
ATOM 612 N N . SER A 1 79 ? 1.663 3.120 -0.062 1.00 88.81 79 SER A N 1
ATOM 613 C CA . SER A 1 79 ? 0.729 4.130 0.438 1.00 88.81 79 SER A CA 1
ATOM 614 C C . SER A 1 79 ? -0.559 3.486 0.949 1.00 88.81 79 SER A C 1
ATOM 616 O O . SER A 1 79 ? -0.904 3.654 2.118 1.00 88.81 79 SER A O 1
ATOM 618 N N . MET A 1 80 ? -1.187 2.631 0.136 1.00 87.75 80 MET A N 1
ATOM 619 C CA . MET A 1 80 ? -2.406 1.907 0.511 1.00 87.75 80 MET A CA 1
ATOM 620 C C . MET A 1 80 ? -2.207 1.017 1.743 1.00 87.75 80 MET A C 1
ATOM 622 O O . MET A 1 80 ? -3.077 0.944 2.603 1.00 87.75 80 MET A O 1
ATOM 626 N N . LYS A 1 81 ? -1.037 0.381 1.892 1.00 87.50 81 LYS A N 1
ATOM 627 C CA . LYS A 1 81 ? -0.711 -0.404 3.093 1.00 87.50 81 LYS A CA 1
ATOM 628 C C . LYS A 1 81 ? -0.643 0.463 4.352 1.00 87.50 81 LYS A C 1
ATOM 630 O O . LYS A 1 81 ? -1.059 0.014 5.419 1.00 87.50 81 LYS A O 1
ATOM 635 N N . LYS A 1 82 ? -0.102 1.682 4.254 1.00 87.44 82 LYS A N 1
ATOM 636 C CA . LYS A 1 82 ? -0.103 2.629 5.378 1.00 87.44 82 LYS A CA 1
ATOM 637 C C . LYS A 1 82 ? -1.517 3.101 5.698 1.00 87.44 82 LYS A C 1
ATOM 639 O O . LYS A 1 82 ? -1.858 3.144 6.871 1.00 87.44 82 LYS A O 1
ATOM 644 N N . GLU A 1 83 ? -2.327 3.391 4.682 1.00 86.88 83 GLU A N 1
ATOM 645 C CA . GLU A 1 83 ? -3.734 3.771 4.856 1.00 86.88 83 GLU A CA 1
ATOM 646 C C . GLU A 1 83 ? -4.531 2.644 5.528 1.00 86.88 83 GLU A C 1
ATOM 648 O O . GLU A 1 83 ? -5.143 2.871 6.564 1.00 86.88 83 GLU A O 1
ATOM 653 N N . ALA A 1 84 ? -4.410 1.401 5.056 1.00 86.38 84 ALA A N 1
ATOM 654 C CA . ALA A 1 84 ? -5.031 0.237 5.690 1.00 86.38 84 ALA A CA 1
ATOM 655 C C . ALA A 1 84 ? -4.571 0.037 7.145 1.00 86.38 84 ALA A C 1
ATOM 657 O O . ALA A 1 84 ? -5.383 -0.285 8.013 1.00 86.38 84 ALA A O 1
ATOM 658 N N . LYS A 1 85 ? -3.280 0.258 7.435 1.00 85.44 85 LYS A N 1
ATOM 659 C CA . LYS A 1 85 ? -2.747 0.203 8.804 1.00 85.44 85 LYS A CA 1
ATOM 660 C C . LYS A 1 85 ? -3.316 1.319 9.681 1.00 85.44 85 LYS A C 1
ATOM 662 O O . LYS A 1 85 ? -3.638 1.052 10.830 1.00 85.44 85 LYS A O 1
ATOM 667 N N . ALA A 1 86 ? -3.442 2.536 9.156 1.00 84.75 86 ALA A N 1
ATOM 668 C CA . ALA A 1 86 ? -4.050 3.652 9.873 1.00 84.75 86 ALA A CA 1
ATOM 669 C C . ALA A 1 86 ? -5.535 3.380 10.159 1.00 84.75 86 ALA A C 1
ATOM 671 O O . ALA A 1 86 ? -5.995 3.652 11.263 1.00 84.75 86 ALA A O 1
ATOM 672 N N . ILE A 1 87 ? -6.259 2.758 9.218 1.00 83.00 87 ILE A N 1
ATOM 673 C CA . ILE A 1 87 ? -7.651 2.341 9.438 1.00 83.00 87 ILE A CA 1
ATOM 674 C C . ILE A 1 87 ? -7.722 1.252 10.523 1.00 83.00 87 ILE A C 1
ATOM 676 O O . ILE A 1 87 ? -8.550 1.329 11.424 1.00 83.00 87 ILE A O 1
ATOM 680 N N . GLY A 1 88 ? -6.825 0.261 10.481 1.00 68.75 88 GLY A N 1
ATOM 681 C CA . GLY A 1 88 ? -6.773 -0.826 11.468 1.00 68.75 88 GLY A CA 1
ATOM 682 C C . GLY A 1 88 ? -6.185 -0.448 12.836 1.00 68.75 88 GLY A C 1
ATOM 683 O O . GLY A 1 88 ? -6.345 -1.204 13.789 1.00 68.75 88 GLY A O 1
ATOM 684 N N . GLY A 1 89 ? -5.510 0.699 12.951 1.00 56.66 89 GLY A N 1
ATOM 685 C CA . GLY A 1 89 ? -4.782 1.134 14.148 1.00 56.66 89 GLY A C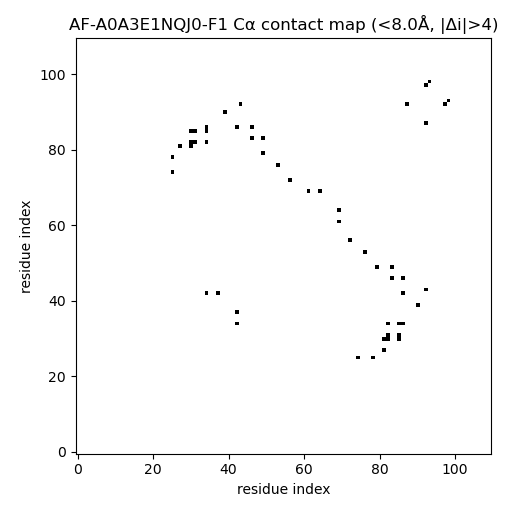A 1
ATOM 686 C C . GLY A 1 89 ? -5.627 1.809 15.233 1.00 56.66 89 GLY A C 1
ATOM 687 O O . GLY A 1 89 ? -5.066 2.190 16.256 1.00 56.66 89 GLY A O 1
ATOM 688 N N . GLY A 1 90 ? -6.943 1.966 15.042 1.00 50.44 90 GLY A N 1
ATOM 689 C CA . GLY A 1 90 ? -7.782 2.713 15.987 1.00 50.44 90 GLY A CA 1
ATOM 690 C C . GLY A 1 90 ? -9.297 2.576 15.815 1.00 50.44 90 GLY A C 1
ATOM 691 O O . GLY A 1 90 ? -10.010 3.545 16.057 1.00 50.44 90 GLY A O 1
ATOM 692 N N . GLY A 1 91 ? -9.815 1.419 15.386 1.00 44.41 91 GLY A N 1
ATOM 693 C CA . GLY A 1 91 ? -11.268 1.202 15.344 1.00 44.41 91 GLY A CA 1
ATOM 694 C C . GLY A 1 91 ? -11.720 0.096 14.397 1.00 44.41 91 GLY A C 1
ATOM 695 O O . GLY A 1 91 ? -12.008 0.353 13.238 1.00 44.41 91 GLY A O 1
ATOM 696 N N . ILE A 1 92 ? -11.773 -1.117 14.949 1.00 47.66 92 ILE A N 1
ATOM 697 C CA . ILE A 1 92 ? -12.643 -2.253 14.617 1.00 47.66 92 ILE A CA 1
ATOM 698 C C . ILE A 1 92 ? -12.890 -2.542 13.118 1.00 47.66 92 ILE A C 1
ATOM 700 O O . ILE A 1 92 ? -13.887 -2.123 12.534 1.00 47.66 92 ILE A O 1
ATOM 704 N N . TYR A 1 93 ? -12.081 -3.449 12.559 1.00 52.91 93 TYR A N 1
ATOM 705 C CA . TYR A 1 93 ? -12.596 -4.397 11.570 1.00 52.91 93 TYR A CA 1
ATOM 706 C C . TYR A 1 93 ? -13.245 -5.544 12.318 1.00 52.91 93 TYR A C 1
ATOM 708 O O . TYR A 1 93 ? -12.557 -6.436 12.824 1.00 52.91 93 TYR A O 1
ATOM 716 N N . ILE A 1 94 ? -14.570 -5.554 12.350 1.00 53.31 94 ILE A N 1
ATOM 717 C CA . ILE A 1 94 ? -15.264 -6.796 12.616 1.00 53.31 94 ILE A CA 1
ATOM 718 C C . ILE A 1 94 ? -15.142 -7.624 11.336 1.00 53.31 94 ILE A C 1
ATOM 720 O O . ILE A 1 94 ? -15.978 -7.561 10.443 1.00 53.31 94 ILE A O 1
ATOM 724 N N . SER A 1 95 ? -14.036 -8.364 11.222 1.00 55.50 95 SER A N 1
ATOM 725 C CA . SER A 1 95 ? -13.918 -9.491 10.290 1.00 55.50 95 SER A CA 1
ATOM 726 C C . SER A 1 95 ? -15.173 -10.371 10.396 1.00 55.50 95 SER A C 1
ATOM 728 O O . SER A 1 95 ? -15.816 -10.368 11.444 1.00 55.50 95 SER A O 1
ATOM 730 N N . LEU A 1 96 ? -15.503 -11.179 9.381 1.00 65.75 96 LEU A N 1
ATOM 731 C CA . LEU A 1 96 ? -16.615 -12.143 9.460 1.00 65.75 96 LEU A CA 1
ATOM 732 C C . LEU A 1 96 ? -16.595 -12.924 10.797 1.00 65.75 96 LEU A C 1
ATOM 734 O O . LEU A 1 96 ? -17.626 -13.108 11.433 1.00 65.75 96 LEU A O 1
ATOM 738 N N . ALA A 1 97 ? -15.398 -13.258 11.292 1.00 55.34 97 ALA A N 1
ATOM 739 C CA . ALA A 1 97 ? -15.177 -13.869 12.603 1.00 55.34 97 ALA A CA 1
ATOM 740 C C . ALA A 1 97 ? -15.592 -12.996 13.807 1.00 55.34 97 ALA A C 1
ATOM 742 O O . ALA A 1 97 ? -16.135 -13.508 14.777 1.00 55.34 97 ALA A O 1
ATOM 743 N N . GLY A 1 98 ? -15.365 -11.684 13.771 1.00 66.88 98 GLY A N 1
ATOM 744 C CA . GLY A 1 98 ? -15.796 -10.792 14.845 1.00 66.88 98 GLY A CA 1
ATOM 745 C C . GLY A 1 98 ? -17.318 -10.590 14.876 1.00 66.88 98 GLY A C 1
ATOM 746 O O . GLY A 1 98 ? -17.878 -10.393 15.949 1.00 66.88 98 GLY A O 1
ATOM 747 N N . ILE A 1 99 ? -17.991 -10.663 13.718 1.00 74.69 99 ILE A N 1
ATOM 748 C CA . ILE A 1 99 ? -19.449 -10.482 13.607 1.00 74.69 99 ILE A CA 1
ATOM 749 C C . ILE A 1 99 ? -20.101 -11.727 14.199 1.00 74.69 99 ILE A C 1
ATOM 751 O O . ILE A 1 99 ? -21.030 -11.622 14.994 1.00 74.69 99 ILE A O 1
ATOM 755 N N . LEU A 1 100 ? -19.519 -12.896 13.907 1.00 74.06 100 LEU A N 1
ATOM 756 C CA . LEU A 1 100 ? -19.883 -14.161 14.531 1.00 74.06 100 LEU A CA 1
ATOM 757 C C . LEU A 1 100 ? -19.697 -14.124 16.054 1.00 74.06 100 LEU A C 1
ATOM 759 O O . LEU A 1 100 ? -20.586 -14.575 16.764 1.00 74.06 100 LEU A O 1
ATOM 763 N N . ILE A 1 101 ? -18.605 -13.548 16.573 1.00 74.50 101 ILE A N 1
ATOM 764 C CA . ILE A 1 101 ? -18.380 -13.424 18.026 1.00 74.50 101 ILE A CA 1
ATOM 765 C C . ILE A 1 101 ? -19.439 -12.534 18.694 1.00 74.50 101 ILE A C 1
ATOM 767 O O . ILE A 1 101 ? -19.960 -12.909 19.740 1.00 74.50 101 ILE A O 1
ATOM 771 N N . ILE A 1 102 ? -19.799 -11.390 18.100 1.00 75.88 102 ILE A N 1
ATOM 772 C CA . ILE A 1 102 ? -20.848 -10.513 18.655 1.00 75.88 102 ILE A CA 1
ATOM 773 C C . ILE A 1 102 ? -22.208 -11.214 18.668 1.00 75.88 102 ILE A C 1
ATOM 775 O O . ILE A 1 102 ? -22.901 -11.179 19.684 1.00 75.88 102 ILE A O 1
ATOM 779 N N . ILE A 1 103 ? -22.575 -11.884 17.572 1.00 80.94 103 ILE A N 1
ATOM 780 C CA . ILE A 1 103 ? -23.819 -12.662 17.487 1.00 80.94 103 ILE A CA 1
ATOM 781 C C . ILE A 1 103 ? -23.840 -13.759 18.562 1.00 80.94 103 ILE A C 1
ATOM 783 O O . ILE A 1 103 ? -24.850 -13.944 19.234 1.00 80.94 103 ILE A O 1
ATOM 787 N N . LEU A 1 104 ? -22.717 -14.449 18.772 1.00 79.50 104 LEU A N 1
ATOM 788 C CA . LEU A 1 104 ? -22.593 -15.517 19.763 1.00 79.50 104 LEU A CA 1
ATOM 789 C C . LEU A 1 104 ? -22.754 -14.989 21.200 1.00 79.50 104 LEU A C 1
ATOM 791 O O . LEU A 1 104 ? -23.453 -15.602 22.000 1.00 79.50 104 LEU A O 1
ATOM 795 N N . VAL A 1 105 ? -22.182 -13.823 21.518 1.00 83.50 105 VAL A N 1
ATOM 796 C CA . VAL A 1 105 ? -22.336 -13.181 22.836 1.00 83.50 105 VAL A CA 1
ATOM 797 C C . VAL A 1 105 ? -23.786 -12.761 23.104 1.00 83.50 105 VAL A C 1
ATOM 799 O O . VAL A 1 105 ? -24.269 -12.962 24.214 1.00 83.50 105 VAL A O 1
ATOM 802 N N . LEU A 1 106 ? -24.504 -12.235 22.106 1.00 78.62 106 LEU A N 1
ATOM 803 C CA . LEU A 1 106 ? -25.919 -11.868 22.261 1.00 78.62 106 LEU A CA 1
ATOM 804 C C . LEU A 1 106 ? -26.812 -13.083 22.555 1.00 78.62 106 LEU A C 1
ATOM 806 O O . LEU A 1 106 ? -27.739 -12.964 23.348 1.00 78.62 106 LEU A O 1
ATOM 810 N N . ILE A 1 107 ? -26.506 -14.247 21.969 1.00 88.69 107 ILE A N 1
ATOM 811 C CA . ILE A 1 107 ? -27.224 -15.506 22.233 1.00 88.69 107 ILE A CA 1
ATOM 812 C C . ILE A 1 107 ? -26.977 -16.018 23.660 1.00 88.69 107 ILE A C 1
ATOM 814 O O . ILE A 1 107 ? -27.861 -16.630 24.238 1.00 88.69 107 ILE A O 1
ATOM 818 N N . LEU A 1 108 ? -25.788 -15.798 24.232 1.00 84.50 108 LEU A N 1
ATOM 819 C CA . LEU A 1 108 ? -25.469 -16.241 25.598 1.00 84.50 108 LEU A CA 1
ATOM 820 C C . LEU A 1 108 ? -26.089 -15.358 26.692 1.00 84.50 108 LEU A C 1
ATOM 822 O O . LEU A 1 108 ? -26.204 -15.805 27.831 1.00 84.50 108 LEU A O 1
ATOM 826 N N . ILE A 1 109 ? -26.396 -14.098 26.373 1.00 83.12 109 ILE A N 1
ATOM 827 C CA . ILE A 1 109 ? -26.935 -13.113 27.324 1.00 83.12 109 ILE A CA 1
ATOM 828 C C . ILE A 1 109 ? -28.475 -13.099 27.322 1.00 83.12 109 ILE A C 1
ATOM 830 O O . ILE A 1 109 ? -29.063 -12.733 28.340 1.00 83.12 109 ILE A O 1
ATOM 834 N N . LEU A 1 110 ? -29.108 -13.465 26.201 1.00 77.25 110 LEU A N 1
ATOM 835 C CA . LEU A 1 110 ? -30.564 -13.600 26.062 1.00 77.25 110 LEU A CA 1
ATOM 836 C C . LEU A 1 110 ? -31.070 -14.918 26.664 1.00 77.25 110 LEU A C 1
ATOM 838 O O . LEU A 1 110 ? -32.094 -14.860 27.380 1.00 77.25 110 LEU A O 1
#

Solvent-accessible surface area (backbone atoms only — not comparable to full-atom values): 6669 Å² total; per-residue (Å²): 120,74,67,71,64,46,51,62,54,51,52,54,56,58,64,67,71,68,77,75,86,77,77,85,75,86,57,64,67,63,46,40,55,57,49,70,75,49,53,73,66,54,47,49,55,51,47,52,52,49,50,54,51,51,49,52,61,66,72,49,85,62,86,86,53,52,74,65,56,52,47,50,54,51,51,50,54,52,44,48,52,50,45,52,46,48,46,64,70,76,61,80,78,66,45,76,69,47,51,51,49,54,55,53,53,54,65,75,74,107

Secondary structure (DSSP, 8-state):
-THHHHHHHHHHHHHHTT----PPP--HHHHHHHHHT--HHHHHHHHHHHHHHHHHHHHS--TT--HHHHHHHHHHHHHHHHHHHHHHTSS----HHHHHHHHHHHHHH-

Organism: NCBI:txid2291815